Protein AF-A0A6B9Y6D8-F1 (afdb_monomer_lite)

Secondary structure (DSSP, 8-state):
-EEEEEEEETTEEEEEEEE--TT--HHHHHHHHHHHTT--TTTEEEEEE--

pLDDT: mean 91.75, std 4.95, range [71.56, 97.06]

Foldseek 3Di:
DWWWKWWQFAPDIDIFIDDDDPPDDQVNRQVVRCVVVVGDPVRTDDMGTDD

Radius of gyration: 10.0 Å; chains: 1; bounding box: 23×17×24 Å

Sequence (51 aa):
MIREVELVVGTETRRVDVEADVLAREDALVDLARQQAGVSPAEFRTGRVVE

Structure (mmCIF, N/CA/C/O backbone):
data_AF-A0A6B9Y6D8-F1
#
_entry.id   AF-A0A6B9Y6D8-F1
#
loop_
_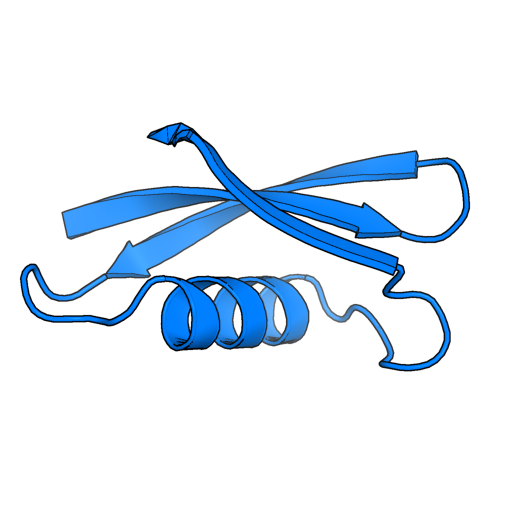atom_site.group_PDB
_atom_site.id
_atom_site.type_symbol
_atom_site.label_atom_id
_atom_site.label_alt_id
_atom_site.label_comp_id
_atom_site.label_asym_id
_atom_site.label_entity_id
_atom_site.label_seq_id
_atom_site.pdbx_PDB_ins_code
_atom_site.Cartn_x
_atom_site.Cartn_y
_atom_site.Cartn_z
_atom_site.occupancy
_atom_site.B_iso_or_equiv
_atom_site.auth_seq_id
_atom_site.auth_comp_id
_atom_site.auth_asym_id
_atom_site.auth_atom_id
_atom_site.pdbx_PDB_model_num
ATOM 1 N N . MET A 1 1 ? 15.380 0.531 -10.675 1.00 86.12 1 MET A N 1
ATOM 2 C CA . MET A 1 1 ? 14.700 1.763 -11.149 1.00 86.12 1 MET A CA 1
ATOM 3 C C . MET A 1 1 ? 13.789 2.244 -10.035 1.00 86.12 1 MET A C 1
ATOM 5 O O . MET A 1 1 ? 13.267 1.393 -9.335 1.00 86.12 1 MET A O 1
ATOM 9 N N . ILE A 1 2 ? 13.619 3.548 -9.825 1.00 89.88 2 ILE A N 1
ATOM 10 C CA . ILE A 1 2 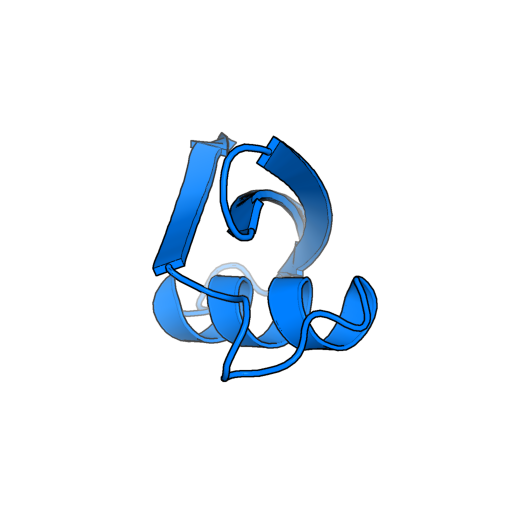? 12.678 4.033 -8.801 1.00 89.88 2 ILE A CA 1
ATOM 11 C C . ILE A 1 2 ? 11.2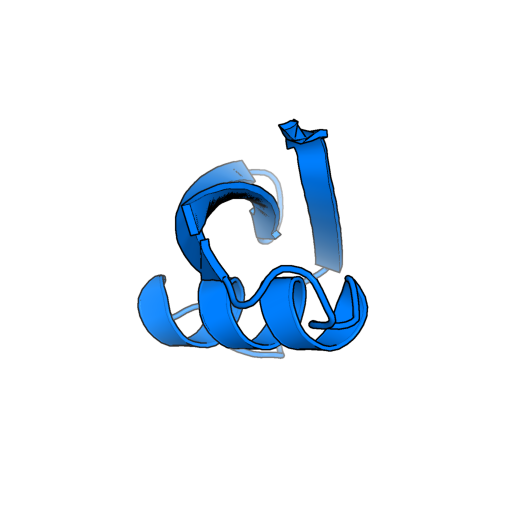75 4.079 -9.413 1.00 89.88 2 ILE A C 1
ATOM 13 O O . ILE A 1 2 ? 11.136 4.446 -10.580 1.00 89.88 2 ILE A O 1
ATOM 17 N N . ARG A 1 3 ? 10.277 3.642 -8.646 1.00 91.19 3 ARG A N 1
ATOM 18 C CA . ARG A 1 3 ? 8.851 3.692 -8.974 1.00 91.19 3 ARG A CA 1
ATOM 19 C C . ARG A 1 3 ? 8.106 4.408 -7.860 1.00 91.19 3 ARG A C 1
ATOM 21 O O . ARG A 1 3 ? 8.379 4.135 -6.692 1.00 91.19 3 ARG A O 1
ATOM 28 N N . GLU A 1 4 ? 7.145 5.251 -8.206 1.00 94.56 4 GLU A N 1
ATOM 29 C CA . GLU A 1 4 ? 6.267 5.881 -7.221 1.00 94.56 4 GLU A CA 1
ATOM 30 C C . GLU A 1 4 ? 5.039 4.991 -6.989 1.00 94.56 4 GLU A C 1
ATOM 32 O O . GLU A 1 4 ? 4.340 4.578 -7.921 1.00 94.56 4 GLU A O 1
ATOM 37 N N . VAL A 1 5 ? 4.763 4.691 -5.720 1.00 95.81 5 VAL A N 1
ATOM 38 C CA . VAL A 1 5 ? 3.584 3.942 -5.289 1.00 95.81 5 VAL A CA 1
ATOM 39 C C . VAL A 1 5 ? 2.694 4.830 -4.439 1.00 95.81 5 VAL A C 1
ATOM 41 O O . VAL A 1 5 ? 3.122 5.410 -3.443 1.00 95.81 5 VAL A O 1
ATOM 44 N N . GLU A 1 6 ? 1.420 4.877 -4.800 1.00 97.06 6 GLU A N 1
ATOM 45 C CA . GLU A 1 6 ? 0.375 5.537 -4.036 1.00 97.06 6 GLU A CA 1
ATOM 46 C C . GLU A 1 6 ? -0.328 4.513 -3.137 1.00 97.06 6 GLU A C 1
ATOM 48 O O . GLU A 1 6 ? -0.858 3.514 -3.620 1.00 97.06 6 GLU A O 1
ATOM 53 N N . LEU A 1 7 ? -0.350 4.763 -1.830 1.00 96.19 7 LEU A N 1
ATOM 54 C CA . LEU A 1 7 ? -1.009 3.956 -0.808 1.00 96.19 7 LEU A CA 1
ATOM 55 C C . LEU A 1 7 ? -2.167 4.745 -0.201 1.00 96.19 7 LEU A C 1
ATOM 57 O O . LEU A 1 7 ? -1.990 5.874 0.249 1.00 96.19 7 LEU A O 1
ATOM 61 N N . VAL A 1 8 ? -3.339 4.131 -0.106 1.00 96.19 8 VAL A N 1
ATOM 62 C CA . VAL A 1 8 ? -4.469 4.672 0.654 1.00 96.19 8 VAL A CA 1
ATOM 63 C C . VAL A 1 8 ? -4.449 4.061 2.051 1.00 96.19 8 VAL A C 1
ATOM 65 O O . VAL A 1 8 ? -4.608 2.847 2.211 1.00 96.19 8 VAL A O 1
ATOM 68 N N . VAL A 1 9 ? -4.268 4.910 3.062 1.00 94.56 9 VAL A N 1
ATOM 69 C CA . VAL A 1 9 ? -4.132 4.548 4.476 1.00 94.56 9 VAL A CA 1
ATOM 70 C C . VAL A 1 9 ? -5.233 5.248 5.268 1.00 94.56 9 VAL A C 1
ATOM 72 O O . VAL A 1 9 ? -5.205 6.460 5.474 1.00 94.56 9 VAL A O 1
ATOM 75 N N . GLY A 1 10 ? -6.265 4.505 5.672 1.00 90.94 10 GLY A N 1
ATOM 76 C CA . GLY A 1 10 ? -7.471 5.104 6.250 1.00 90.94 10 GLY A CA 1
ATOM 77 C C . GLY A 1 10 ? -8.139 6.091 5.280 1.00 90.94 10 GLY A C 1
ATOM 78 O O . GLY A 1 10 ? -8.681 5.683 4.253 1.00 90.94 10 GLY A O 1
ATOM 79 N N . THR A 1 11 ? -8.139 7.382 5.615 1.00 90.81 11 THR A N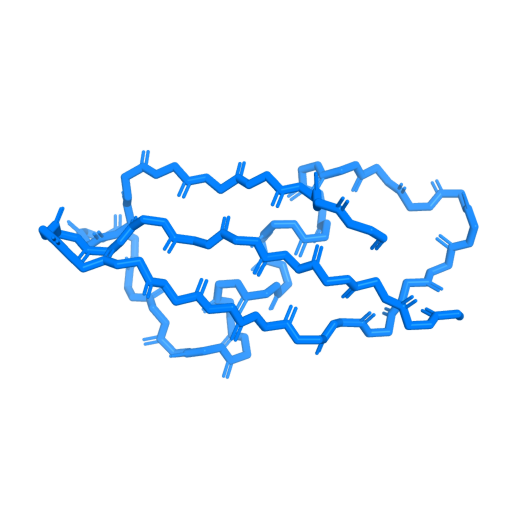 1
ATOM 80 C CA . THR A 1 11 ? -8.662 8.474 4.766 1.00 90.81 11 THR A CA 1
ATOM 81 C C . THR A 1 11 ? -7.567 9.304 4.095 1.00 90.81 11 THR A C 1
ATOM 83 O O . THR A 1 11 ? -7.881 10.291 3.435 1.00 90.81 11 THR A O 1
ATOM 86 N N . GLU A 1 12 ? -6.300 8.940 4.286 1.00 93.75 12 GLU A N 1
ATOM 87 C CA . GLU A 1 12 ? -5.143 9.643 3.738 1.00 93.75 12 GLU A CA 1
ATOM 88 C C . GLU A 1 12 ? -4.538 8.865 2.567 1.00 93.75 12 GLU A C 1
ATOM 90 O O . GLU A 1 12 ? -4.606 7.635 2.507 1.00 93.75 12 GLU A O 1
ATOM 95 N N . THR A 1 13 ? -3.915 9.597 1.648 1.00 94.50 13 THR A N 1
ATOM 96 C CA . THR A 1 13 ? -3.104 9.032 0.574 1.00 94.50 13 THR A CA 1
ATOM 97 C C . THR A 1 13 ? -1.638 9.350 0.836 1.00 94.50 13 THR A C 1
ATOM 99 O O . THR A 1 13 ? -1.287 10.504 1.077 1.00 94.50 13 THR A O 1
ATOM 102 N N . ARG A 1 14 ? -0.777 8.337 0.757 1.00 94.50 14 ARG A N 1
ATOM 103 C CA . ARG A 1 14 ? 0.676 8.458 0.899 1.00 94.50 14 ARG A CA 1
ATOM 104 C C . ARG A 1 14 ? 1.371 8.010 -0.368 1.00 94.50 14 ARG A C 1
ATOM 106 O O . ARG A 1 14 ? 0.970 7.022 -0.969 1.00 94.50 14 ARG A O 1
ATOM 113 N N . ARG A 1 15 ? 2.430 8.717 -0.742 1.00 95.31 15 ARG A N 1
ATOM 114 C CA . ARG A 1 15 ? 3.284 8.355 -1.873 1.00 95.31 15 ARG A CA 1
ATOM 115 C C . ARG A 1 15 ? 4.630 7.882 -1.362 1.00 95.31 15 ARG A C 1
ATOM 117 O O . ARG A 1 15 ? 5.150 8.447 -0.400 1.00 95.31 15 ARG A O 1
ATOM 124 N N . VAL A 1 16 ? 5.129 6.812 -1.963 1.00 94.75 16 VAL A N 1
ATOM 125 C CA . VAL A 1 16 ? 6.344 6.126 -1.537 1.00 94.75 16 VAL A CA 1
ATOM 126 C C . VAL A 1 16 ? 7.147 5.759 -2.770 1.00 94.75 16 VAL A C 1
ATOM 128 O O . VAL A 1 16 ? 6.665 5.024 -3.631 1.00 94.75 16 VAL A O 1
ATOM 131 N N . ASP A 1 17 ? 8.377 6.245 -2.824 1.00 94.50 17 ASP A N 1
ATOM 132 C CA . ASP A 1 17 ? 9.351 5.834 -3.821 1.00 94.50 17 ASP A CA 1
ATOM 133 C C . ASP A 1 17 ? 9.937 4.476 -3.439 1.00 94.50 17 ASP A C 1
ATOM 135 O O . ASP A 1 17 ? 10.547 4.325 -2.380 1.00 94.50 17 ASP A O 1
ATOM 139 N N . VAL A 1 18 ? 9.772 3.481 -4.308 1.00 92.19 18 VAL A N 1
ATOM 140 C CA . VAL A 1 18 ? 10.348 2.147 -4.129 1.00 92.19 18 VAL A CA 1
ATOM 141 C C . VAL A 1 18 ? 11.357 1.845 -5.218 1.00 92.19 18 VAL A C 1
ATOM 143 O O . VAL A 1 18 ? 11.136 2.097 -6.403 1.00 92.19 18 VAL A O 1
ATOM 146 N N . GLU A 1 19 ? 12.477 1.249 -4.824 1.00 89.69 19 GLU A N 1
ATOM 147 C CA . GLU A 1 19 ? 13.409 0.692 -5.790 1.00 89.69 19 GLU A CA 1
ATOM 148 C C . GLU A 1 19 ? 12.845 -0.625 -6.333 1.00 89.69 19 GLU A C 1
ATOM 150 O O . GLU A 1 19 ? 12.714 -1.622 -5.624 1.00 89.69 19 GLU A O 1
ATOM 155 N N . ALA A 1 20 ? 12.472 -0.598 -7.607 1.00 82.56 20 ALA A N 1
ATOM 156 C CA . ALA A 1 20 ? 11.893 -1.701 -8.344 1.00 82.56 20 ALA A CA 1
ATOM 157 C C . ALA A 1 20 ? 12.903 -2.303 -9.324 1.00 82.56 20 ALA A C 1
ATOM 159 O O . ALA A 1 20 ? 13.660 -1.592 -9.998 1.00 82.56 20 ALA A O 1
ATOM 160 N N . ASP A 1 21 ? 12.841 -3.621 -9.474 1.00 83.81 21 ASP A N 1
ATOM 161 C CA . ASP A 1 21 ? 13.363 -4.291 -10.659 1.00 83.81 21 ASP A CA 1
ATOM 162 C C . ASP A 1 21 ? 12.343 -4.164 -11.807 1.00 83.81 21 ASP A C 1
ATOM 164 O O . ASP A 1 21 ? 11.137 -4.122 -11.560 1.00 83.81 21 ASP A O 1
ATOM 168 N N . VAL A 1 22 ? 12.792 -4.100 -13.065 1.00 71.56 22 VAL A N 1
ATOM 169 C CA . VAL A 1 22 ? 11.906 -3.879 -14.234 1.00 71.56 22 VAL A CA 1
ATOM 170 C C . VAL A 1 22 ? 10.856 -4.992 -14.357 1.00 71.56 22 VAL A C 1
ATOM 172 O O . VAL A 1 22 ? 9.766 -4.770 -14.879 1.00 71.56 22 VAL A O 1
ATOM 175 N N . LEU A 1 23 ? 11.179 -6.186 -13.855 1.00 80.50 23 LEU A N 1
ATOM 176 C CA . LEU A 1 23 ? 10.316 -7.368 -13.881 1.00 80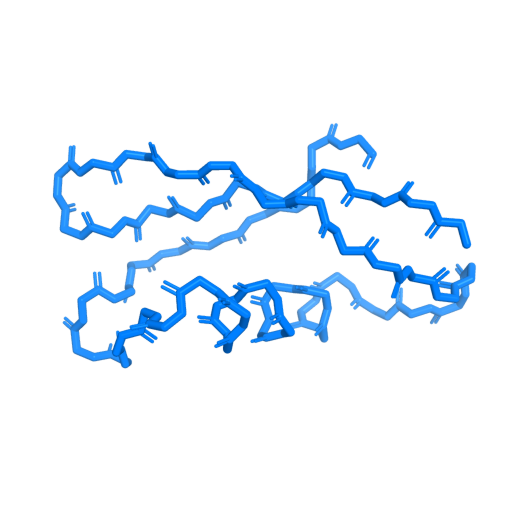.50 23 LEU A CA 1
ATOM 177 C C . LEU A 1 23 ? 9.464 -7.539 -12.611 1.00 80.50 23 LEU A C 1
ATOM 179 O O . LEU A 1 23 ? 8.738 -8.530 -12.494 1.00 80.50 23 LEU A O 1
ATOM 183 N N . ALA A 1 24 ? 9.555 -6.618 -11.646 1.00 84.38 24 ALA A N 1
ATOM 184 C CA . ALA A 1 24 ? 8.768 -6.691 -10.422 1.00 84.38 24 ALA A CA 1
ATOM 185 C C . ALA A 1 24 ? 7.274 -6.507 -10.725 1.00 84.38 24 ALA A C 1
ATOM 187 O O . ALA A 1 24 ? 6.869 -5.610 -11.463 1.00 84.38 24 ALA A O 1
ATOM 188 N N . ARG A 1 25 ? 6.442 -7.367 -10.128 1.00 91.62 25 ARG A N 1
ATOM 189 C CA . ARG A 1 25 ? 4.981 -7.240 -10.209 1.00 91.62 25 ARG A CA 1
ATOM 190 C C . ARG A 1 25 ? 4.510 -6.066 -9.361 1.00 91.62 25 ARG A C 1
ATOM 192 O O . ARG A 1 25 ? 5.041 -5.844 -8.276 1.00 91.62 25 ARG A O 1
ATOM 199 N N . GLU A 1 26 ? 3.464 -5.390 -9.814 1.00 90.50 26 GLU A N 1
ATOM 200 C CA . GLU A 1 26 ? 2.894 -4.227 -9.126 1.00 90.50 26 GLU A CA 1
ATOM 201 C C . GLU A 1 26 ? 2.471 -4.549 -7.685 1.00 90.50 26 GLU A C 1
ATOM 203 O O . GLU A 1 26 ? 2.793 -3.784 -6.782 1.00 90.50 26 GLU A O 1
ATOM 208 N N . ASP A 1 27 ? 1.874 -5.719 -7.428 1.00 91.69 27 ASP A N 1
ATOM 209 C CA . ASP A 1 27 ? 1.512 -6.143 -6.065 1.00 91.69 27 ASP A CA 1
ATOM 210 C C . ASP A 1 27 ? 2.724 -6.240 -5.126 1.00 91.69 27 ASP A C 1
ATOM 212 O O . ASP A 1 27 ? 2.634 -5.909 -3.944 1.00 91.69 27 ASP A O 1
ATOM 216 N N . ALA A 1 28 ? 3.878 -6.669 -5.648 1.00 92.75 28 ALA A N 1
ATOM 217 C CA . ALA A 1 28 ? 5.108 -6.753 -4.865 1.00 92.75 28 ALA A CA 1
ATOM 218 C C . ALA A 1 28 ? 5.668 -5.357 -4.555 1.00 92.75 28 ALA A C 1
ATOM 220 O O . ALA A 1 28 ? 6.193 -5.137 -3.465 1.00 92.75 28 ALA A O 1
ATOM 221 N N . LEU A 1 29 ? 5.519 -4.407 -5.483 1.00 93.62 29 LEU A N 1
ATOM 222 C CA . LEU A 1 29 ? 5.901 -3.010 -5.272 1.00 93.62 29 LEU A CA 1
ATOM 223 C C . LEU A 1 29 ? 4.993 -2.329 -4.247 1.00 93.62 29 LEU A C 1
ATOM 225 O O . LEU A 1 29 ? 5.483 -1.602 -3.388 1.00 93.62 29 LEU A O 1
ATOM 229 N N . VAL A 1 30 ? 3.691 -2.612 -4.287 1.00 94.38 30 VAL A N 1
ATOM 230 C CA . VAL A 1 30 ? 2.725 -2.105 -3.307 1.00 94.38 30 VAL A CA 1
ATOM 231 C C . VAL A 1 30 ? 3.008 -2.653 -1.911 1.00 94.38 30 VAL A C 1
ATOM 233 O O . VAL A 1 30 ? 2.998 -1.889 -0.944 1.00 94.38 30 VAL A O 1
ATOM 236 N N . ASP A 1 31 ? 3.310 -3.947 -1.783 1.00 93.94 31 ASP A N 1
ATOM 237 C CA . ASP A 1 31 ? 3.646 -4.520 -0.479 1.00 93.94 31 ASP A CA 1
ATOM 238 C C . ASP A 1 31 ? 4.978 -3.970 0.060 1.00 93.94 31 ASP A C 1
ATOM 240 O O . ASP A 1 31 ? 5.055 -3.605 1.235 1.00 93.94 31 ASP A O 1
ATOM 244 N N . LEU A 1 32 ? 5.988 -3.798 -0.803 1.00 93.69 32 LEU A N 1
ATOM 245 C CA . LEU A 1 32 ? 7.258 -3.162 -0.441 1.00 93.69 32 LEU A CA 1
ATOM 246 C C . LEU A 1 32 ? 7.059 -1.709 0.016 1.00 93.69 32 LEU A C 1
ATOM 248 O O . LEU A 1 32 ? 7.567 -1.324 1.069 1.00 93.69 32 LEU A O 1
ATOM 252 N N . ALA A 1 33 ? 6.283 -0.920 -0.728 1.00 95.00 33 ALA A N 1
ATOM 253 C CA . ALA A 1 33 ? 5.953 0.459 -0.379 1.00 95.00 33 ALA A CA 1
ATOM 254 C C . ALA A 1 33 ? 5.240 0.538 0.974 1.00 95.00 33 ALA A C 1
ATOM 256 O O . ALA A 1 33 ? 5.571 1.373 1.817 1.00 95.00 33 ALA A O 1
ATOM 257 N N . ARG A 1 34 ? 4.286 -0.370 1.2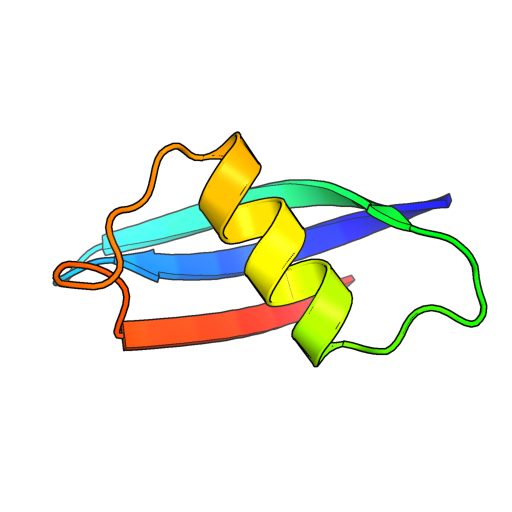17 1.00 95.44 34 ARG A N 1
ATOM 258 C CA . ARG A 1 34 ? 3.562 -0.462 2.488 1.00 95.44 34 ARG A CA 1
ATOM 259 C C . ARG A 1 34 ? 4.511 -0.749 3.652 1.00 95.44 34 ARG A C 1
ATOM 261 O O . ARG A 1 34 ? 4.405 -0.096 4.690 1.00 95.44 34 ARG A O 1
ATOM 268 N N . GLN A 1 35 ? 5.442 -1.690 3.473 1.00 94.12 35 GLN A N 1
ATOM 269 C CA . GLN A 1 35 ? 6.454 -2.022 4.479 1.00 94.12 35 GLN A CA 1
ATOM 270 C C . GLN A 1 35 ? 7.390 -0.837 4.760 1.00 94.12 35 GLN A C 1
ATOM 272 O O . GLN A 1 35 ? 7.612 -0.507 5.923 1.00 94.12 35 GLN A O 1
ATOM 277 N N . GLN A 1 36 ? 7.889 -0.155 3.722 1.00 93.94 36 GLN A N 1
ATOM 278 C CA . GLN A 1 36 ? 8.765 1.015 3.876 1.00 93.94 36 GLN A CA 1
ATOM 279 C C . GLN A 1 36 ? 8.071 2.188 4.577 1.00 93.94 36 GLN A C 1
ATOM 281 O O . GLN A 1 36 ? 8.673 2.849 5.420 1.00 93.94 36 GLN A O 1
ATOM 286 N N . ALA A 1 37 ? 6.792 2.421 4.277 1.00 93.19 37 ALA A N 1
ATOM 287 C CA . ALA A 1 37 ? 5.996 3.470 4.909 1.00 93.19 37 ALA A CA 1
ATOM 288 C C . ALA A 1 37 ? 5.501 3.110 6.323 1.00 93.19 37 ALA A C 1
ATOM 290 O O . ALA A 1 37 ? 4.786 3.909 6.935 1.00 93.19 37 ALA A O 1
ATOM 291 N N . GLY A 1 38 ? 5.836 1.916 6.833 1.00 95.12 38 GLY A N 1
ATOM 292 C CA . GLY A 1 38 ? 5.396 1.441 8.146 1.00 95.12 38 GLY A CA 1
ATOM 293 C C . GLY A 1 38 ? 3.876 1.319 8.264 1.00 95.12 38 GLY A C 1
ATOM 294 O O . GLY A 1 38 ? 3.327 1.480 9.351 1.00 95.12 38 GLY A O 1
ATOM 295 N N . VAL A 1 39 ? 3.181 1.091 7.147 1.00 94.31 39 VAL A N 1
ATOM 296 C CA . VAL A 1 39 ? 1.719 1.049 7.109 1.00 94.31 39 VAL A CA 1
ATOM 297 C C . VAL A 1 39 ? 1.243 -0.330 7.548 1.00 94.31 39 VAL A C 1
ATOM 299 O O . VAL A 1 39 ? 1.536 -1.348 6.917 1.00 94.31 39 VAL A O 1
ATOM 302 N N . SER A 1 40 ? 0.454 -0.364 8.617 1.00 92.12 40 SER A N 1
ATOM 303 C CA . SER A 1 40 ? -0.108 -1.609 9.126 1.00 92.12 40 SER A CA 1
ATOM 304 C C . SER A 1 40 ? -1.142 -2.195 8.153 1.00 92.12 40 SER A C 1
ATOM 306 O O . SER A 1 40 ? -1.902 -1.446 7.532 1.00 92.12 40 SER A O 1
ATOM 308 N N . PRO A 1 41 ? -1.287 -3.532 8.075 1.00 89.50 41 PRO A N 1
ATOM 309 C CA . PRO A 1 41 ? -2.328 -4.167 7.264 1.00 89.50 41 PRO A CA 1
ATOM 310 C C . PRO A 1 41 ? -3.750 -3.704 7.607 1.00 89.50 41 PRO A C 1
ATOM 312 O O . PRO A 1 41 ? -4.604 -3.675 6.734 1.00 89.50 41 PRO A O 1
ATOM 315 N N . ALA A 1 42 ? -3.996 -3.334 8.868 1.00 92.25 42 ALA A N 1
ATOM 316 C CA . ALA A 1 42 ? -5.294 -2.848 9.335 1.00 92.25 42 ALA A CA 1
ATOM 317 C C . ALA A 1 42 ? -5.647 -1.442 8.815 1.00 92.25 42 ALA A C 1
ATOM 319 O O . ALA A 1 42 ? -6.821 -1.088 8.740 1.00 92.25 42 ALA A O 1
ATOM 320 N N . GLU A 1 43 ? -4.640 -0.637 8.476 1.00 91.12 43 GLU A N 1
ATOM 321 C CA . GLU A 1 43 ? -4.813 0.744 8.015 1.00 91.12 43 GLU A CA 1
ATOM 322 C C . GLU A 1 43 ? -4.751 0.841 6.485 1.00 91.12 43 GLU A C 1
ATOM 324 O O . GLU A 1 43 ? -5.328 1.756 5.893 1.00 91.12 43 GLU A O 1
ATOM 329 N N . PHE A 1 44 ? -4.083 -0.119 5.843 1.00 94.25 44 PHE A N 1
ATOM 330 C CA . PHE A 1 44 ? -3.962 -0.221 4.395 1.00 94.25 44 PHE A CA 1
ATOM 331 C C . PHE A 1 44 ? -5.299 -0.575 3.735 1.00 94.25 44 PHE A C 1
ATOM 333 O O . PHE A 1 44 ? -5.880 -1.626 4.003 1.00 94.25 44 PHE A O 1
ATOM 340 N N . ARG A 1 45 ? -5.769 0.285 2.826 1.00 94.44 45 ARG A N 1
ATOM 341 C CA . ARG A 1 45 ? -6.981 0.033 2.033 1.00 94.44 45 ARG A CA 1
ATOM 342 C C . ARG A 1 45 ? -6.676 -0.454 0.626 1.00 94.44 45 ARG A C 1
ATOM 344 O O . ARG A 1 45 ? -7.304 -1.397 0.160 1.00 94.44 45 ARG A O 1
ATOM 351 N N . THR A 1 46 ? -5.768 0.221 -0.067 1.00 95.25 46 THR A N 1
ATOM 352 C CA . THR A 1 46 ? -5.363 -0.123 -1.433 1.00 95.25 46 THR A CA 1
ATOM 353 C C . THR A 1 46 ? -4.044 0.558 -1.771 1.00 95.25 46 THR A C 1
ATOM 355 O O . THR A 1 46 ? -3.658 1.523 -1.107 1.00 95.25 46 THR A O 1
ATOM 358 N N . GLY A 1 47 ? -3.363 0.076 -2.803 1.00 94.69 47 GLY A N 1
ATOM 359 C CA . GLY A 1 47 ? -2.184 0.726 -3.345 1.00 94.69 47 GLY A CA 1
ATOM 360 C C . GLY A 1 47 ? -2.029 0.449 -4.831 1.00 94.69 47 GLY A C 1
ATOM 361 O O . GLY A 1 47 ? -2.529 -0.557 -5.334 1.00 94.69 47 GLY A O 1
ATOM 362 N N . ARG A 1 48 ? -1.366 1.362 -5.535 1.00 95.31 48 ARG A N 1
ATOM 363 C CA . ARG A 1 48 ? -1.100 1.253 -6.972 1.00 95.31 48 ARG A CA 1
ATOM 364 C C . ARG A 1 48 ? 0.211 1.931 -7.333 1.00 95.31 48 ARG A C 1
ATOM 366 O O . ARG A 1 48 ? 0.578 2.931 -6.719 1.00 95.31 48 ARG A O 1
ATOM 373 N N . VAL A 1 49 ? 0.882 1.409 -8.350 1.00 92.94 49 VAL A N 1
ATOM 374 C CA . VAL A 1 49 ? 2.022 2.087 -8.969 1.00 92.94 49 VAL A CA 1
ATOM 375 C C . VAL A 1 49 ? 1.476 3.229 -9.824 1.00 92.94 49 VAL A C 1
ATOM 377 O O . VAL A 1 49 ? 0.502 3.039 -10.555 1.00 92.94 49 VAL A O 1
ATOM 380 N N . VAL A 1 50 ? 2.049 4.421 -9.688 1.00 91.06 50 VAL A N 1
ATOM 381 C CA . VAL A 1 50 ? 1.610 5.614 -10.427 1.00 91.06 50 VAL A CA 1
ATOM 382 C C . VAL A 1 50 ? 2.651 6.102 -11.432 1.00 91.06 50 VAL A C 1
ATOM 384 O O . VAL A 1 50 ? 2.248 6.674 -12.443 1.00 91.06 50 VAL A O 1
ATOM 387 N N . GLU A 1 51 ? 3.941 5.810 -11.220 1.00 77.94 51 GLU A N 1
ATOM 388 C CA . GLU A 1 51 ? 5.030 6.136 -12.158 1.00 77.94 51 GLU A CA 1
ATOM 389 C C . GLU A 1 51 ? 6.206 5.157 -12.063 1.00 77.94 51 GLU A C 1
ATOM 391 O O . GLU A 1 51 ? 6.562 4.737 -10.939 1.00 77.94 51 GLU A O 1
#